Protein AF-A0A6J1ZGZ2-F1 (afdb_monomer)

Solvent-accessible surface area (backbone atoms only — not comparable to full-atom values): 7856 Å² total; per-residue (Å²): 134,84,79,76,78,77,74,63,78,77,43,65,55,79,83,59,75,92,52,89,96,54,46,77,74,54,51,59,59,79,82,48,93,53,80,44,78,46,76,55,80,59,74,70,51,75,75,42,92,58,63,53,58,47,38,34,39,30,19,38,89,86,62,32,33,57,36,41,33,40,32,46,32,70,44,80,47,51,79,75,41,57,94,37,48,45,33,39,35,42,30,22,34,89,87,68,47,70,33,37,41,36,42,38,55,64,51,79,72,67,88,90,74,71,92,71,86,80,64,71,47,77,45,59,55,72,65,133

pLDDT: mean 71.96, std 16.83, range [35.16, 92.62]

Secondary structure (DSSP, 8-state):
----------PBPPPPPPPTTPPTT-GGGGG-S-EEEEEE--HHHHH--S---EEEEEEETTS-EEEEEEEE--THHHHHHGGG--EEEEEE-TT--EEEEEEEPPP---TTS--PPPPEEEEETT--

Sequence (128 aa):
MASRNRQSMIQWMQTPGIIPNCPPGLEYLTQINQLLVCQRFDLLEVLGCFATSKKYEVMNNQGHRIYYAEERSNCFLRYLCGPSRPFTMTIYDNVGRDVITMHRTLRSSCCWRNCYVQKDYMYFEHWP

Foldseek 3Di:
DDPPPPPVVQAADDDDDDDPLDFPLCRVVVVAPDKDKDWDDDPVLVVDLPFDWIKIFIAGPVRHTAKIKTKTFDSVVCVPQPPQGWIWIFIAGPVRDTAKIKTWDGFPPDDDDDDDDTDIDMDGDGND

Radius of gyration: 17.68 Å; Cα contacts (8 Å, |Δi|>4): 207; chains: 1; bounding box: 42×44×50 Å

Nearest PDB structures (foldseek):
  7pxo-assembly2_C  TM=3.996E-01  e=2.924E+00  Micromonospora maris AB-18-032
  8qfu-assembly1_B  TM=4.146E-01  e=3.647E+00  Micromonospora maris AB-18-032

Mean predicted aligned error: 11.44 Å

Structure (mmCIF, N/CA/C/O backbone):
data_AF-A0A6J1ZGZ2-F1
#
_entry.id   AF-A0A6J1ZGZ2-F1
#
loop_
_atom_site.group_PDB
_atom_site.id
_atom_site.type_symbol
_atom_site.label_atom_id
_atom_site.label_alt_id
_atom_site.label_comp_id
_atom_site.label_asym_id
_atom_site.label_entity_id
_atom_site.label_seq_id
_atom_site.pdbx_PDB_ins_code
_atom_site.Cartn_x
_atom_site.Cartn_y
_atom_site.Cartn_z
_atom_site.occupancy
_atom_site.B_iso_or_equiv
_atom_site.auth_seq_id
_atom_site.auth_comp_id
_atom_site.auth_asym_id
_atom_site.auth_atom_id
_atom_site.pdbx_PDB_model_num
ATOM 1 N N . MET A 1 1 ? 16.723 28.841 10.953 1.00 35.16 1 MET A N 1
ATOM 2 C CA . MET A 1 1 ? 15.335 28.420 10.660 1.00 35.16 1 MET A CA 1
ATOM 3 C C . MET A 1 1 ? 15.256 26.913 10.839 1.00 35.16 1 MET A C 1
ATOM 5 O O . MET A 1 1 ? 15.783 26.181 10.014 1.00 35.16 1 MET A O 1
ATOM 9 N N . ALA A 1 2 ? 14.719 26.454 11.971 1.00 37.75 2 ALA A N 1
ATOM 10 C CA . ALA A 1 2 ? 14.617 25.033 12.287 1.00 37.75 2 ALA A CA 1
ATOM 11 C C . ALA A 1 2 ? 13.569 24.3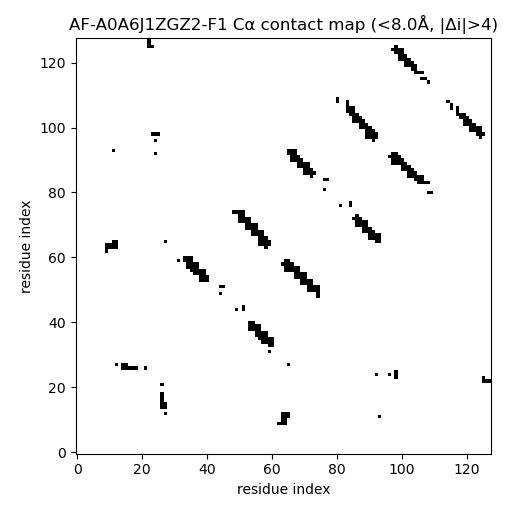83 11.375 1.00 37.75 2 ALA A C 1
ATOM 13 O O . ALA A 1 2 ? 12.376 24.670 11.496 1.00 37.75 2 ALA A O 1
ATOM 14 N N . SER A 1 3 ? 14.007 23.529 10.447 1.00 39.38 3 SER A N 1
ATOM 15 C CA . SER A 1 3 ? 13.089 22.668 9.707 1.00 39.38 3 SER A CA 1
ATOM 16 C C . SER A 1 3 ? 12.483 21.713 10.731 1.00 39.38 3 SER A C 1
ATOM 18 O O . SER A 1 3 ? 13.155 20.820 11.249 1.00 39.38 3 SER A O 1
ATOM 20 N N . ARG A 1 4 ? 11.233 21.980 11.108 1.00 39.34 4 ARG A N 1
ATOM 21 C CA . ARG A 1 4 ? 10.426 21.116 11.962 1.00 39.34 4 ARG A CA 1
ATOM 22 C C . ARG A 1 4 ? 10.371 19.765 11.254 1.00 39.34 4 ARG A C 1
ATOM 24 O O . ARG A 1 4 ? 9.688 19.640 10.240 1.00 39.34 4 ARG A O 1
ATOM 31 N N . ASN A 1 5 ? 11.129 18.794 11.756 1.00 44.53 5 ASN A N 1
ATOM 32 C CA . ASN A 1 5 ? 11.041 17.403 11.349 1.00 44.53 5 ASN A CA 1
ATOM 33 C C . ASN A 1 5 ? 9.619 16.937 11.694 1.00 44.53 5 ASN A C 1
ATOM 35 O O . ASN A 1 5 ? 9.343 16.512 12.812 1.00 44.53 5 ASN A O 1
ATOM 39 N N . ARG A 1 6 ? 8.673 17.127 10.766 1.00 45.28 6 ARG A N 1
ATOM 40 C CA . ARG A 1 6 ? 7.327 16.559 10.848 1.00 45.28 6 ARG A CA 1
ATOM 41 C C . ARG A 1 6 ? 7.424 15.080 10.484 1.00 45.28 6 ARG A C 1
ATOM 43 O O . ARG A 1 6 ? 6.783 14.619 9.549 1.00 45.28 6 ARG A O 1
ATOM 50 N N . GLN A 1 7 ? 8.176 14.315 11.264 1.00 45.47 7 GLN A N 1
ATOM 51 C CA . GLN A 1 7 ? 7.732 12.969 11.585 1.00 45.47 7 GLN A CA 1
ATOM 52 C C . GLN A 1 7 ? 6.568 13.154 12.561 1.00 45.47 7 GLN A C 1
ATOM 54 O O . GLN A 1 7 ? 6.701 12.955 13.764 1.00 45.47 7 GLN A O 1
ATOM 59 N N . SER A 1 8 ? 5.428 13.650 12.064 1.00 51.97 8 SER A N 1
ATOM 60 C CA . SER A 1 8 ? 4.172 13.457 12.779 1.00 51.97 8 SER A CA 1
ATOM 61 C C . SER A 1 8 ? 4.088 11.957 12.990 1.00 51.97 8 SER A C 1
ATOM 63 O O . SER A 1 8 ? 4.086 11.235 11.992 1.00 51.97 8 SER A O 1
ATOM 65 N N . MET A 1 9 ? 4.146 11.500 14.245 1.00 56.97 9 MET A N 1
ATOM 66 C CA . MET A 1 9 ? 3.965 10.091 14.585 1.00 56.97 9 MET A CA 1
ATOM 67 C C . MET A 1 9 ? 2.747 9.617 13.808 1.00 56.97 9 MET A C 1
ATOM 69 O O . MET A 1 9 ? 1.647 10.122 14.027 1.00 56.97 9 MET A O 1
ATOM 73 N N . ILE A 1 10 ? 2.975 8.774 12.802 1.00 69.25 10 ILE A N 1
ATOM 74 C CA . ILE A 1 10 ? 1.905 8.368 11.907 1.00 69.25 10 ILE A CA 1
ATOM 75 C C . ILE A 1 10 ? 1.025 7.455 12.735 1.00 69.25 10 ILE A C 1
ATOM 77 O O . ILE A 1 10 ? 1.380 6.311 13.016 1.00 69.25 10 ILE A O 1
ATOM 81 N N . GLN A 1 11 ? -0.079 8.015 13.205 1.00 84.00 11 GLN A N 1
ATOM 82 C CA . GLN A 1 11 ? -0.994 7.320 14.077 1.00 84.00 11 GLN A CA 1
ATOM 83 C C . GLN A 1 11 ? -1.875 6.425 13.218 1.00 84.00 11 GLN A C 1
ATOM 85 O O . GLN A 1 11 ? -2.540 6.890 12.289 1.00 84.00 11 GLN A O 1
ATOM 90 N N . TRP A 1 12 ? -1.855 5.132 13.525 1.00 87.19 12 TRP A N 1
ATOM 91 C CA . TRP A 1 12 ? -2.770 4.185 12.915 1.00 87.19 12 TRP A CA 1
ATOM 92 C C . TRP A 1 12 ? -4.194 4.453 13.392 1.00 87.19 12 TRP A C 1
ATOM 94 O O . TRP A 1 12 ? -4.432 4.720 14.576 1.00 87.19 12 TRP A O 1
ATOM 104 N N . MET A 1 13 ? -5.141 4.358 12.465 1.00 86.88 13 MET A N 1
ATOM 105 C CA . MET A 1 13 ? -6.552 4.339 12.801 1.00 86.88 13 MET A CA 1
ATOM 106 C C . MET A 1 13 ? -6.829 3.119 13.683 1.00 86.88 13 MET A C 1
ATOM 108 O O . MET A 1 13 ? -6.300 2.028 13.457 1.00 86.88 13 MET A O 1
ATOM 112 N N . GLN A 1 14 ? -7.633 3.318 14.723 1.00 83.50 14 GLN A N 1
ATOM 113 C CA . GLN A 1 14 ? -8.061 2.216 15.575 1.00 83.50 14 GLN A CA 1
ATOM 114 C C . GLN A 1 14 ? -8.939 1.269 14.760 1.00 83.50 14 GLN A C 1
ATOM 116 O O . GLN A 1 14 ? -9.790 1.730 13.997 1.00 83.50 14 GLN A O 1
ATOM 121 N N . THR A 1 15 ? -8.707 -0.036 14.904 1.00 79.31 15 THR A N 1
ATOM 122 C CA . THR A 1 15 ? -9.492 -1.057 14.210 1.00 79.31 15 THR A CA 1
ATOM 123 C C . THR A 1 15 ? -10.960 -0.906 14.605 1.00 79.31 15 THR A C 1
ATOM 125 O O . THR A 1 15 ? -11.267 -0.916 15.802 1.00 79.31 15 THR A O 1
ATOM 128 N N . PRO A 1 16 ? -11.871 -0.726 13.634 1.00 78.12 16 PRO A N 1
ATOM 129 C CA . PRO A 1 16 ? -13.300 -0.787 13.889 1.00 78.12 16 PRO A CA 1
ATOM 130 C C . PRO A 1 16 ? -13.686 -2.065 14.631 1.00 78.12 16 PRO A C 1
ATOM 132 O O . PRO A 1 16 ? -13.043 -3.100 14.472 1.00 78.12 16 PRO A O 1
ATOM 135 N N . GLY A 1 17 ? -14.760 -2.010 15.421 1.00 79.25 17 GLY A N 1
ATOM 136 C CA . GLY A 1 17 ? -15.339 -3.226 15.993 1.00 79.25 17 GLY A CA 1
ATOM 137 C C . GLY A 1 17 ? -15.714 -4.241 14.906 1.00 79.25 17 GLY A C 1
ATOM 138 O O . GLY A 1 17 ? -15.860 -3.881 13.741 1.00 79.25 17 GLY A O 1
ATOM 139 N N . ILE A 1 18 ? -15.885 -5.506 15.294 1.00 77.31 18 ILE A N 1
ATOM 140 C CA . ILE A 1 18 ? -16.229 -6.594 14.369 1.00 77.31 18 ILE A CA 1
ATOM 141 C C . ILE A 1 18 ? -17.538 -6.260 13.644 1.00 77.31 18 ILE A C 1
ATOM 143 O O . ILE A 1 18 ? -18.577 -6.076 14.282 1.00 77.31 18 ILE A O 1
ATOM 147 N N . ILE A 1 19 ? -17.486 -6.211 12.313 1.00 81.25 19 ILE A N 1
ATOM 148 C CA . ILE A 1 19 ? -18.655 -5.980 11.462 1.00 81.25 19 ILE A CA 1
ATOM 149 C C . ILE A 1 19 ? -19.090 -7.329 10.869 1.00 81.25 19 ILE A C 1
ATOM 151 O O . ILE A 1 19 ? -18.281 -7.989 10.213 1.00 81.25 19 ILE A O 1
ATOM 155 N N . PRO A 1 20 ? -20.349 -7.765 11.067 1.00 79.56 20 PRO A N 1
ATOM 156 C CA . PRO A 1 20 ? -20.831 -9.016 10.490 1.00 79.56 20 PRO A CA 1
ATOM 157 C C . PRO A 1 20 ? -20.757 -8.968 8.957 1.00 79.56 20 PRO A C 1
ATOM 159 O O . PRO A 1 20 ? -21.162 -7.981 8.345 1.00 79.56 20 PRO A O 1
ATOM 162 N N . ASN A 1 21 ? -20.258 -10.045 8.342 1.00 82.00 21 ASN A N 1
ATOM 163 C CA . ASN A 1 21 ? -20.019 -10.182 6.895 1.00 82.00 21 ASN A CA 1
ATOM 164 C C . ASN A 1 21 ? -18.949 -9.245 6.297 1.00 82.00 21 ASN A C 1
ATOM 166 O O . ASN A 1 21 ? -18.857 -9.140 5.076 1.00 82.00 21 ASN A O 1
ATOM 170 N N . CYS A 1 22 ? -18.139 -8.570 7.118 1.00 82.25 22 CYS A N 1
ATOM 171 C CA . CYS A 1 22 ? -16.969 -7.836 6.641 1.00 82.25 22 CYS A CA 1
ATOM 172 C C . CYS A 1 22 ? -15.718 -8.701 6.849 1.00 82.25 22 CYS A C 1
ATOM 174 O O . CYS A 1 22 ? -15.528 -9.214 7.955 1.00 82.25 22 CYS A O 1
ATOM 176 N N . PRO A 1 23 ? -14.876 -8.908 5.823 1.00 84.06 23 PRO A N 1
ATOM 177 C CA . PRO A 1 23 ? -13.639 -9.645 6.007 1.00 84.06 23 PRO A CA 1
ATOM 178 C C . PRO A 1 23 ? -12.663 -8.841 6.879 1.00 84.06 23 PRO A C 1
ATOM 180 O O . PRO A 1 23 ? -12.682 -7.603 6.874 1.00 84.06 23 PRO A O 1
ATOM 183 N N . PRO A 1 24 ? -11.773 -9.545 7.587 1.00 83.38 24 PRO A N 1
ATOM 184 C CA . PRO A 1 24 ? -10.819 -8.919 8.477 1.00 83.38 24 PRO A CA 1
ATOM 185 C C . PRO A 1 24 ? -9.872 -7.981 7.727 1.00 83.38 24 PRO A C 1
ATOM 187 O O . PRO A 1 24 ? -9.275 -8.350 6.719 1.00 83.38 24 PRO A O 1
ATOM 190 N N . GLY A 1 25 ? -9.683 -6.782 8.261 1.00 85.06 25 GLY A N 1
ATOM 191 C CA . GLY A 1 25 ? -8.827 -5.748 7.698 1.00 85.06 25 GLY A CA 1
ATOM 192 C C . GLY A 1 25 ? -9.532 -4.803 6.725 1.00 85.06 25 GLY A C 1
ATOM 193 O O . GLY A 1 25 ? -8.963 -3.761 6.450 1.00 85.06 25 GLY A O 1
ATOM 194 N N . LEU A 1 26 ? -10.743 -5.084 6.218 1.00 87.56 26 LEU A N 1
ATOM 195 C CA . LEU A 1 26 ? -11.489 -4.127 5.373 1.00 87.56 26 LEU A CA 1
ATOM 196 C C . LEU A 1 26 ? -12.446 -3.232 6.165 1.00 87.56 26 LEU A C 1
ATOM 198 O O . LEU A 1 26 ? -13.019 -2.295 5.600 1.00 87.56 26 LEU A O 1
ATOM 202 N N . GLU A 1 27 ? -12.610 -3.469 7.465 1.00 87.81 27 GLU A N 1
ATOM 203 C CA . GLU A 1 27 ? -13.600 -2.790 8.297 1.00 87.81 27 GLU A CA 1
ATOM 204 C C . GLU A 1 27 ? -13.374 -1.277 8.317 1.00 87.81 27 GLU A C 1
ATOM 206 O O . GLU A 1 27 ? -14.337 -0.511 8.386 1.00 87.81 27 GLU A O 1
ATOM 211 N N . TYR A 1 28 ? -12.124 -0.820 8.191 1.00 87.44 28 TYR A N 1
ATOM 212 C CA . TYR A 1 28 ? -11.788 0.604 8.127 1.00 87.44 28 TYR A CA 1
ATOM 213 C C . TYR A 1 28 ? -12.531 1.328 7.006 1.00 87.44 28 TYR A C 1
ATOM 215 O O . TYR A 1 28 ? -12.980 2.456 7.192 1.00 87.44 28 TYR A O 1
ATOM 223 N N . LEU A 1 29 ? -12.711 0.674 5.855 1.00 87.62 29 LEU A N 1
ATOM 224 C CA . LEU A 1 29 ? -13.360 1.279 4.693 1.00 87.62 29 LEU A CA 1
ATOM 225 C C . LEU A 1 29 ? -14.847 1.563 4.930 1.00 87.62 29 LEU A C 1
ATOM 227 O O . LEU A 1 29 ? -15.410 2.413 4.253 1.00 87.62 29 LEU A O 1
ATOM 231 N N . THR A 1 30 ? -15.482 0.912 5.909 1.00 85.81 30 THR A N 1
ATOM 232 C CA . THR A 1 30 ? -16.905 1.139 6.218 1.00 85.81 30 THR A CA 1
ATOM 233 C C . THR A 1 30 ? -17.174 2.510 6.839 1.00 85.81 30 THR A C 1
ATOM 235 O O . THR A 1 30 ? -18.269 3.048 6.696 1.00 85.81 30 THR A O 1
ATOM 238 N N . GLN A 1 31 ? -16.176 3.096 7.508 1.00 83.62 31 GLN A N 1
ATOM 239 C CA . GLN A 1 31 ? -16.290 4.385 8.199 1.00 83.62 31 GLN A CA 1
ATOM 240 C C . GLN A 1 31 ? -15.650 5.536 7.417 1.00 83.62 31 GLN A C 1
ATOM 242 O O . GLN A 1 31 ? -15.664 6.682 7.868 1.00 83.62 31 GLN A O 1
ATOM 247 N N . ILE A 1 32 ? -15.050 5.241 6.263 1.00 86.69 32 ILE A N 1
ATOM 248 C CA . ILE A 1 32 ? -14.190 6.170 5.539 1.00 86.69 32 ILE A CA 1
ATOM 249 C C . ILE A 1 32 ? -14.754 6.381 4.143 1.00 86.69 32 ILE A C 1
ATOM 251 O O . ILE A 1 32 ? -14.946 5.446 3.377 1.00 86.69 32 ILE A O 1
ATOM 255 N N . ASN A 1 33 ? -14.987 7.643 3.799 1.00 86.19 33 ASN A N 1
ATOM 256 C CA . ASN A 1 33 ? -15.493 8.048 2.488 1.00 86.19 33 ASN A CA 1
ATOM 257 C C . ASN A 1 33 ? -14.387 8.531 1.536 1.00 86.19 33 ASN A C 1
ATOM 259 O O . ASN A 1 33 ? -14.622 8.667 0.337 1.00 86.19 33 ASN A O 1
ATOM 263 N N . GLN A 1 34 ? -13.190 8.806 2.059 1.00 88.69 34 GLN A N 1
ATOM 264 C CA . GLN A 1 34 ? -12.077 9.363 1.307 1.00 88.69 34 GLN A CA 1
ATOM 265 C C . GLN A 1 34 ? -10.750 8.788 1.796 1.00 88.69 34 GLN A C 1
ATOM 267 O O . GLN A 1 34 ? -10.437 8.829 2.987 1.00 88.69 34 GLN A O 1
ATOM 272 N N . LEU A 1 35 ? -9.948 8.317 0.842 1.00 90.44 35 LEU A N 1
ATOM 273 C CA . LEU A 1 35 ? -8.599 7.818 1.074 1.00 90.44 35 LEU A CA 1
ATOM 274 C C . LEU A 1 35 ? -7.580 8.776 0.459 1.00 90.44 35 LEU A C 1
ATOM 276 O O . LEU A 1 35 ? -7.718 9.204 -0.687 1.00 90.44 35 LEU A O 1
ATOM 280 N N . LEU A 1 36 ? -6.539 9.088 1.222 1.00 91.12 36 LEU A N 1
ATOM 281 C CA . LEU A 1 36 ? -5.365 9.810 0.761 1.00 91.12 36 LEU A CA 1
ATOM 282 C C . LEU A 1 36 ? -4.227 8.813 0.600 1.00 91.12 36 LEU A C 1
ATOM 284 O O . LEU A 1 36 ? -3.848 8.143 1.555 1.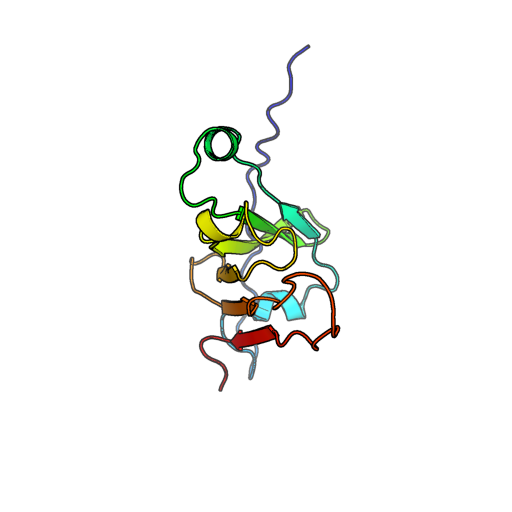00 91.12 36 LEU A O 1
ATOM 288 N N . VAL A 1 37 ? -3.675 8.726 -0.607 1.00 90.69 37 VAL A N 1
ATOM 289 C CA . VAL A 1 37 ? -2.542 7.847 -0.903 1.00 90.69 37 VAL A CA 1
ATOM 290 C C . VAL A 1 37 ? -1.291 8.701 -1.045 1.00 90.69 37 VAL A C 1
ATOM 292 O O . VAL A 1 37 ? -1.172 9.501 -1.972 1.00 90.69 37 VAL A O 1
ATOM 295 N N . CYS A 1 38 ? -0.346 8.533 -0.126 1.00 88.25 38 CYS A N 1
ATOM 296 C CA . CYS A 1 38 ? 0.930 9.234 -0.139 1.00 88.25 38 CYS A CA 1
ATOM 297 C C . CYS A 1 38 ? 2.059 8.265 -0.472 1.00 88.25 38 CYS A C 1
ATOM 299 O O . CYS A 1 38 ? 2.323 7.318 0.265 1.00 88.25 38 CYS A O 1
ATOM 301 N N . GLN A 1 39 ? 2.758 8.520 -1.575 1.00 86.19 39 GLN A N 1
ATOM 302 C CA . GLN A 1 39 ? 3.952 7.762 -1.916 1.00 86.19 39 GLN A CA 1
ATOM 303 C C . GLN A 1 39 ? 5.118 8.191 -1.017 1.00 86.19 39 GLN A C 1
ATOM 305 O O . GLN A 1 39 ? 5.440 9.378 -0.920 1.00 86.19 39 GLN A O 1
ATOM 310 N N . ARG A 1 40 ? 5.776 7.218 -0.387 1.00 80.88 40 ARG A N 1
ATOM 311 C CA . ARG A 1 40 ? 7.041 7.416 0.318 1.00 80.88 40 ARG A CA 1
ATOM 312 C C . ARG A 1 40 ? 8.182 7.187 -0.666 1.00 80.88 40 ARG A C 1
ATOM 314 O O . ARG A 1 40 ? 8.268 6.145 -1.312 1.00 80.88 40 ARG A O 1
ATOM 321 N N . PHE A 1 41 ? 9.026 8.200 -0.807 1.00 70.69 41 PHE A N 1
ATOM 322 C CA . PHE A 1 41 ? 10.226 8.137 -1.628 1.00 70.69 41 PHE A CA 1
ATOM 323 C C . PHE A 1 41 ? 11.426 7.958 -0.707 1.00 70.69 41 PHE A C 1
ATOM 325 O O . PHE A 1 41 ? 11.779 8.878 0.030 1.00 70.69 41 PHE A O 1
ATOM 332 N N . ASP A 1 42 ? 12.052 6.790 -0.764 1.00 66.31 42 ASP A N 1
ATOM 333 C CA . ASP A 1 42 ? 13.334 6.561 -0.112 1.00 66.31 42 ASP A CA 1
ATOM 334 C C . ASP A 1 42 ? 14.450 7.004 -1.068 1.00 66.31 42 ASP A C 1
ATOM 336 O O . ASP A 1 42 ? 14.684 6.397 -2.112 1.00 66.31 42 ASP A O 1
ATOM 340 N N . LEU A 1 43 ? 15.143 8.098 -0.730 1.00 61.97 43 LEU A N 1
ATOM 341 C CA . LEU A 1 43 ? 16.211 8.678 -1.563 1.00 61.97 43 LEU A CA 1
ATOM 342 C C . LEU A 1 43 ? 17.370 7.694 -1.812 1.00 61.97 43 LEU A C 1
ATOM 344 O O . LEU A 1 43 ? 18.031 7.769 -2.845 1.00 61.97 43 LEU A O 1
ATOM 348 N N . LEU A 1 44 ? 17.587 6.746 -0.895 1.00 59.28 44 LEU A N 1
ATOM 349 C CA . LEU A 1 44 ? 18.588 5.685 -1.037 1.00 59.28 44 LEU A CA 1
ATOM 350 C C . LEU A 1 44 ? 18.201 4.651 -2.107 1.00 59.28 44 LEU A C 1
ATOM 352 O O . LEU A 1 44 ? 19.075 4.130 -2.795 1.00 59.28 44 LEU A O 1
ATOM 356 N N . GLU A 1 45 ? 16.904 4.401 -2.308 1.00 56.19 45 GLU A N 1
ATOM 357 C CA . GLU A 1 45 ? 16.415 3.485 -3.347 1.00 56.19 45 GLU A CA 1
ATOM 358 C C . GLU A 1 45 ? 16.537 4.087 -4.761 1.00 56.19 45 GLU A C 1
ATOM 360 O O . GLU A 1 45 ? 16.560 3.355 -5.746 1.00 56.19 45 GLU A O 1
ATOM 365 N N . VAL A 1 46 ? 16.657 5.414 -4.890 1.00 53.81 46 VAL A N 1
ATOM 366 C CA . VAL A 1 46 ? 16.843 6.099 -6.187 1.00 53.81 46 VAL A CA 1
ATOM 367 C C . VAL A 1 46 ? 18.272 5.936 -6.724 1.00 53.81 46 VAL A C 1
ATOM 369 O O . VAL A 1 46 ? 18.480 5.978 -7.936 1.00 53.81 46 VAL A O 1
ATOM 372 N N . LEU A 1 47 ? 19.252 5.721 -5.842 1.00 53.75 47 LEU A N 1
ATOM 373 C CA . LEU A 1 47 ? 20.668 5.585 -6.203 1.00 53.75 47 LEU A CA 1
ATOM 374 C C . LEU A 1 47 ? 21.074 4.133 -6.510 1.00 53.75 47 LEU A C 1
ATOM 376 O O . LEU A 1 47 ? 22.063 3.905 -7.204 1.00 53.75 47 LEU A O 1
ATOM 380 N N . GLY A 1 48 ? 20.312 3.148 -6.023 1.00 51.59 48 GLY A N 1
ATOM 381 C CA . GLY A 1 48 ? 20.565 1.726 -6.247 1.00 51.59 48 GLY A CA 1
ATOM 382 C C . GLY A 1 48 ? 19.678 1.150 -7.349 1.00 51.59 48 GLY A C 1
ATOM 383 O O . GLY A 1 48 ? 18.461 1.112 -7.225 1.00 51.59 48 GLY A O 1
ATOM 384 N N . CYS A 1 49 ? 20.270 0.598 -8.409 1.00 51.12 49 CYS A N 1
ATOM 385 C CA . CYS A 1 49 ? 19.557 -0.103 -9.492 1.00 51.12 49 CYS A CA 1
ATOM 386 C C . CYS A 1 49 ? 18.920 -1.455 -9.054 1.00 51.12 49 CYS A C 1
ATOM 388 O O . CYS A 1 49 ? 18.586 -2.305 -9.881 1.00 51.12 49 CYS A O 1
ATOM 390 N N . PHE A 1 50 ? 18.758 -1.678 -7.748 1.00 49.88 50 PHE A N 1
ATOM 391 C CA . PHE A 1 50 ? 18.283 -2.915 -7.139 1.00 49.88 50 PHE A CA 1
ATOM 392 C C . PHE A 1 50 ? 16.830 -2.745 -6.682 1.00 49.88 50 PHE A C 1
ATOM 394 O O . PHE A 1 50 ? 16.525 -1.838 -5.920 1.00 49.88 50 PHE A O 1
ATOM 401 N N . ALA A 1 51 ? 15.947 -3.596 -7.214 1.00 54.94 51 ALA A N 1
ATOM 402 C CA . ALA A 1 51 ? 14.569 -3.863 -6.784 1.00 54.94 51 ALA A CA 1
ATOM 403 C C . ALA A 1 51 ? 13.887 -2.728 -5.994 1.00 54.94 51 ALA A C 1
ATOM 405 O O . ALA A 1 51 ? 13.758 -2.776 -4.777 1.00 54.94 51 ALA A O 1
ATOM 406 N N . THR A 1 52 ? 13.431 -1.700 -6.703 1.00 59.44 52 THR A N 1
ATOM 407 C CA . THR A 1 52 ? 12.770 -0.536 -6.104 1.00 59.44 52 THR A CA 1
ATOM 408 C C . THR A 1 52 ? 11.325 -0.890 -5.755 1.00 59.44 52 THR A C 1
ATOM 410 O O . THR A 1 52 ? 10.424 -0.749 -6.592 1.00 59.44 52 THR A O 1
ATOM 413 N N . SER A 1 53 ? 11.117 -1.381 -4.536 1.00 69.75 53 SER A N 1
ATOM 414 C CA . SER A 1 53 ? 9.800 -1.525 -3.922 1.00 69.75 53 SER A CA 1
ATOM 415 C C . SER A 1 53 ? 9.237 -0.139 -3.612 1.00 69.75 53 SER A C 1
ATOM 417 O O . SER A 1 53 ? 9.730 0.531 -2.710 1.00 69.75 53 SER A O 1
ATOM 419 N N . LYS A 1 54 ? 8.223 0.335 -4.345 1.00 78.38 54 LYS A N 1
ATOM 420 C CA . LYS A 1 54 ? 7.622 1.633 -4.004 1.00 78.38 54 LYS A CA 1
ATOM 421 C C . LYS A 1 54 ? 6.696 1.462 -2.811 1.00 78.38 54 LYS A C 1
ATOM 423 O O . LYS A 1 54 ? 5.840 0.585 -2.816 1.00 78.38 54 LYS A O 1
ATOM 428 N N . LYS A 1 55 ? 6.842 2.325 -1.813 1.00 87.31 55 LYS A N 1
ATOM 429 C CA . LYS A 1 55 ? 6.053 2.277 -0.582 1.00 87.31 55 LYS A CA 1
ATOM 430 C C . LYS A 1 55 ? 5.000 3.373 -0.604 1.00 87.31 55 LYS A C 1
ATOM 432 O O . LYS A 1 55 ? 5.263 4.501 -1.027 1.00 87.31 55 LYS A O 1
ATOM 437 N N . TYR A 1 56 ? 3.811 3.044 -0.135 1.00 89.62 56 TYR A N 1
ATOM 438 C CA . TYR A 1 56 ? 2.654 3.919 -0.120 1.00 89.62 56 TYR A CA 1
ATOM 439 C C . TYR A 1 56 ? 1.992 3.856 1.247 1.00 89.62 56 TYR A C 1
ATOM 441 O O . TYR A 1 56 ? 1.883 2.806 1.873 1.00 89.62 56 TYR A O 1
ATOM 449 N N . GLU A 1 57 ? 1.526 5.002 1.705 1.00 91.31 57 GLU A N 1
ATOM 450 C CA . GLU A 1 57 ? 0.707 5.109 2.898 1.00 91.31 57 GLU A CA 1
ATOM 451 C C . GLU A 1 57 ? -0.694 5.510 2.494 1.00 91.31 57 GLU A C 1
ATOM 453 O O . GLU A 1 57 ? -0.880 6.482 1.760 1.00 91.31 57 GLU A O 1
ATOM 458 N N . VAL A 1 58 ? -1.672 4.764 2.989 1.00 92.06 58 VAL A N 1
ATOM 459 C CA . VAL A 1 58 ? -3.083 5.053 2.782 1.00 92.06 58 VAL A CA 1
ATOM 460 C C . VAL A 1 58 ? -3.624 5.625 4.080 1.00 92.06 58 VAL A C 1
ATOM 462 O O . VAL A 1 58 ? -3.566 4.981 5.127 1.00 92.06 58 VAL A O 1
ATOM 465 N N . MET A 1 59 ? -4.124 6.850 4.018 1.00 92.38 59 MET A N 1
ATOM 466 C CA . MET A 1 59 ? -4.610 7.610 5.161 1.00 92.38 59 MET A CA 1
ATOM 467 C C . MET A 1 59 ? -6.065 8.024 4.968 1.00 92.38 59 MET A C 1
ATOM 469 O O . MET A 1 59 ? -6.554 8.107 3.842 1.00 92.38 59 MET A O 1
ATOM 473 N N . ASN A 1 60 ? -6.752 8.316 6.067 1.00 90.56 60 ASN A N 1
ATOM 474 C CA . ASN A 1 60 ? -8.050 8.981 6.023 1.00 90.56 60 ASN A CA 1
ATOM 475 C C . ASN A 1 60 ? -7.875 10.507 5.871 1.00 90.56 60 ASN A C 1
ATOM 477 O O . ASN A 1 60 ? -6.767 11.039 5.972 1.00 90.56 60 ASN A O 1
ATOM 481 N N . ASN A 1 61 ? -8.981 11.230 5.687 1.00 88.25 61 ASN A N 1
ATOM 482 C CA . ASN A 1 61 ? -9.008 12.700 5.620 1.00 88.25 61 ASN A CA 1
ATOM 483 C C . ASN A 1 61 ? -8.509 13.423 6.889 1.00 88.25 61 ASN A C 1
ATOM 485 O O . ASN A 1 61 ? -8.221 14.616 6.832 1.00 88.25 61 ASN A O 1
ATOM 489 N N . GLN A 1 62 ? -8.377 12.720 8.014 1.00 87.00 62 GLN A N 1
ATOM 490 C CA . GLN A 1 62 ? -7.818 13.237 9.267 1.00 87.00 62 GLN A CA 1
ATOM 491 C C . GLN A 1 62 ? -6.297 13.024 9.368 1.00 87.00 62 GLN A C 1
ATOM 493 O O . GLN A 1 62 ? -5.679 13.492 10.320 1.00 87.00 62 GLN A O 1
ATOM 498 N N . GLY A 1 63 ? -5.683 12.331 8.403 1.00 85.62 63 GLY A N 1
ATOM 499 C CA . GLY A 1 63 ? -4.257 12.003 8.410 1.00 85.62 63 GLY A CA 1
ATOM 500 C C . GLY A 1 63 ? -3.888 10.775 9.251 1.00 85.62 63 GLY A C 1
ATOM 501 O O . GLY A 1 63 ? -2.702 10.527 9.460 1.00 85.62 63 GLY A O 1
ATOM 502 N N . HIS A 1 64 ? -4.864 9.992 9.721 1.00 89.31 64 HIS A N 1
ATOM 503 C CA . HIS A 1 64 ? -4.604 8.694 10.344 1.00 89.31 64 HIS A CA 1
ATOM 504 C C . HIS A 1 64 ? -4.285 7.657 9.270 1.00 89.31 64 HIS A C 1
ATOM 506 O O . HIS A 1 64 ? -4.999 7.560 8.270 1.00 89.31 64 HIS A O 1
ATOM 512 N N . ARG A 1 65 ? -3.237 6.855 9.479 1.00 90.88 65 ARG A N 1
ATOM 513 C CA 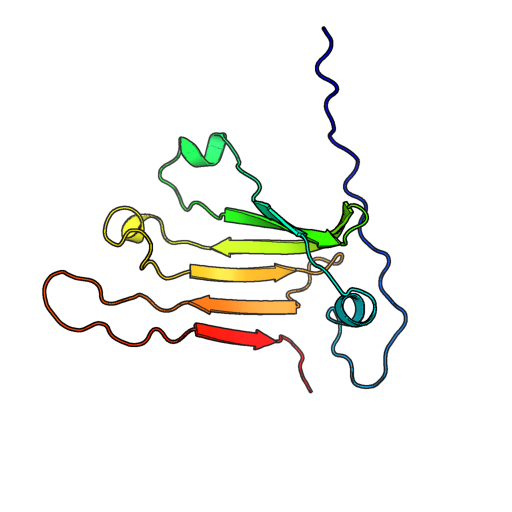. ARG A 1 65 ? -2.895 5.757 8.569 1.00 90.88 65 ARG A CA 1
ATOM 514 C C . ARG A 1 65 ? -3.866 4.604 8.764 1.00 90.88 65 ARG A C 1
ATOM 516 O O . ARG A 1 65 ? -4.080 4.145 9.879 1.00 90.88 65 ARG A O 1
ATOM 523 N N . ILE A 1 66 ? -4.425 4.143 7.660 1.00 91.94 66 ILE A N 1
ATOM 524 C CA . ILE A 1 66 ? -5.355 3.022 7.610 1.00 91.94 66 ILE A CA 1
ATOM 525 C C . ILE A 1 66 ? -4.621 1.789 7.102 1.00 91.94 66 ILE A C 1
ATOM 527 O O . ILE A 1 66 ? -4.636 0.756 7.754 1.00 91.94 66 ILE A O 1
ATOM 531 N N . TYR A 1 67 ? -3.920 1.937 5.974 1.00 92.62 67 TYR A N 1
ATOM 532 C CA . TYR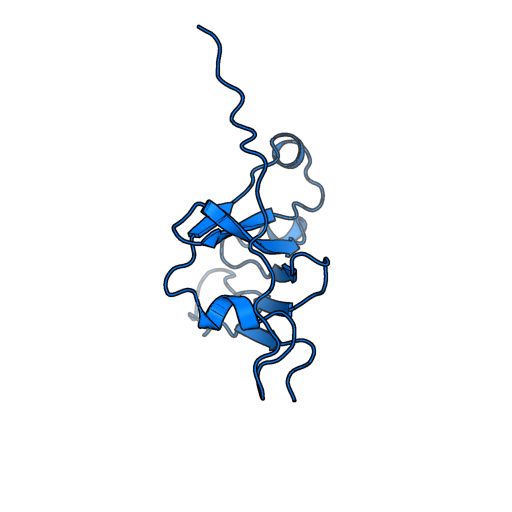 A 1 67 ? -3.156 0.861 5.360 1.00 92.62 67 TYR A CA 1
ATOM 533 C C . TYR A 1 67 ? -1.752 1.310 4.999 1.00 92.62 67 TYR A C 1
ATOM 535 O O . TYR A 1 67 ? -1.464 2.493 4.777 1.00 92.62 67 TYR A O 1
ATOM 543 N N . TYR A 1 68 ? -0.882 0.324 4.889 1.00 92.12 68 TYR A N 1
ATOM 544 C CA . TYR A 1 68 ? 0.416 0.456 4.260 1.00 92.12 68 TYR A CA 1
ATOM 545 C C . TYR A 1 68 ? 0.409 -0.354 2.968 1.00 92.12 68 TYR A C 1
ATOM 547 O O . TYR A 1 68 ? -0.189 -1.416 2.928 1.00 92.12 68 TYR A O 1
ATOM 555 N N . ALA A 1 69 ? 1.026 0.128 1.900 1.00 91.25 69 ALA A N 1
ATOM 556 C CA . ALA A 1 69 ? 1.034 -0.567 0.621 1.00 91.25 69 ALA A CA 1
ATOM 557 C C . ALA A 1 69 ? 2.447 -0.616 0.040 1.00 91.25 69 ALA A C 1
ATOM 559 O O . ALA A 1 69 ? 3.190 0.363 0.084 1.00 91.25 69 ALA A O 1
ATOM 560 N N . GLU A 1 70 ? 2.823 -1.768 -0.502 1.00 88.81 70 GLU A N 1
ATOM 561 C CA . GLU A 1 70 ? 4.124 -2.000 -1.119 1.00 88.81 70 GLU A CA 1
ATOM 562 C C . GLU A 1 70 ? 3.934 -2.483 -2.556 1.00 88.81 70 GLU A C 1
ATOM 564 O O . GLU A 1 70 ? 3.338 -3.528 -2.811 1.00 88.81 70 GLU A O 1
ATOM 569 N N . GLU A 1 71 ? 4.479 -1.731 -3.504 1.00 85.56 71 GLU A N 1
ATOM 570 C CA . GLU A 1 71 ? 4.559 -2.110 -4.905 1.00 85.56 71 GLU A CA 1
ATOM 571 C C . GLU A 1 71 ? 5.893 -2.805 -5.162 1.00 85.56 71 GLU A C 1
ATOM 573 O O . GLU A 1 71 ? 6.946 -2.165 -5.235 1.00 85.56 71 GLU A O 1
ATOM 578 N N . ARG A 1 72 ? 5.850 -4.118 -5.365 1.00 77.06 72 ARG A N 1
ATOM 579 C CA . ARG A 1 72 ? 7.010 -4.912 -5.752 1.00 77.06 72 ARG A CA 1
ATOM 580 C C . ARG A 1 72 ? 7.177 -4.939 -7.252 1.00 77.06 72 ARG A C 1
ATOM 582 O O . ARG A 1 72 ? 6.273 -5.274 -8.027 1.00 77.06 72 ARG A O 1
ATOM 589 N N . SER A 1 73 ? 8.401 -4.601 -7.638 1.00 68.38 73 SER A N 1
ATOM 590 C CA . SER A 1 73 ? 8.693 -4.196 -8.988 1.00 68.38 73 SER A CA 1
ATOM 591 C C . SER A 1 73 ? 10.085 -4.665 -9.438 1.00 68.38 73 SER A C 1
ATOM 593 O O . SER A 1 73 ? 11.089 -4.070 -9.071 1.00 68.38 73 SER A O 1
ATOM 595 N N . ASN A 1 74 ? 10.160 -5.703 -10.286 1.00 61.41 74 ASN A N 1
ATOM 596 C CA . ASN A 1 74 ? 11.386 -6.097 -10.988 1.00 61.41 74 ASN A CA 1
ATOM 597 C C . ASN A 1 74 ? 11.981 -4.920 -11.803 1.00 61.41 74 ASN A C 1
ATOM 599 O O . ASN A 1 74 ? 11.326 -4.374 -12.703 1.00 61.41 74 ASN A O 1
ATOM 603 N N . CYS A 1 75 ? 13.210 -4.535 -11.452 1.00 55.84 75 CYS A N 1
ATOM 604 C CA . CYS A 1 75 ? 13.963 -3.393 -11.969 1.00 55.84 75 CYS A CA 1
ATOM 605 C C . CYS A 1 75 ? 14.395 -3.545 -13.438 1.00 55.84 75 CYS A C 1
ATOM 607 O O . CYS A 1 75 ? 14.409 -2.543 -14.153 1.00 55.84 75 CYS A O 1
ATOM 609 N N . PHE A 1 76 ? 14.631 -4.766 -13.936 1.00 51.50 76 PHE A N 1
ATOM 610 C CA . PHE A 1 76 ? 15.026 -4.999 -15.336 1.00 51.50 76 PHE A CA 1
ATOM 611 C C . PHE A 1 76 ? 13.953 -4.544 -16.341 1.00 51.50 76 PHE A C 1
ATOM 613 O O . PHE A 1 76 ? 14.260 -4.013 -17.405 1.00 51.50 76 PHE A O 1
ATOM 620 N N . LEU A 1 77 ? 12.674 -4.655 -15.971 1.00 51.16 77 LEU A N 1
ATOM 621 C CA . LEU A 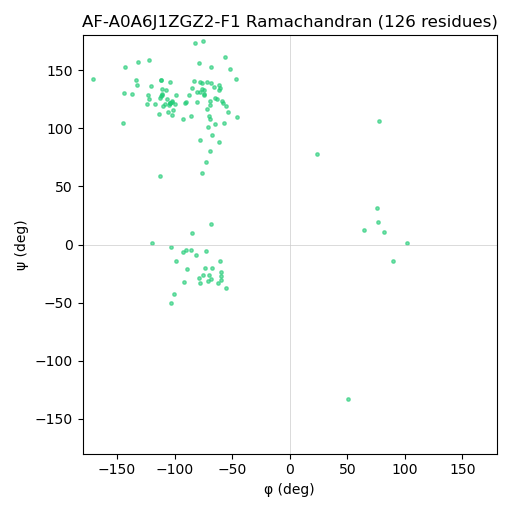1 77 ? 11.542 -4.225 -16.802 1.00 51.16 77 LEU A CA 1
ATOM 622 C C . LEU A 1 77 ? 11.257 -2.713 -16.717 1.00 51.16 77 LEU A C 1
ATOM 624 O O . LEU A 1 77 ? 10.437 -2.202 -17.478 1.00 51.16 77 LEU A O 1
ATOM 628 N N . ARG A 1 78 ? 11.902 -1.980 -15.794 1.00 52.22 78 ARG A N 1
ATOM 629 C CA . ARG A 1 78 ? 1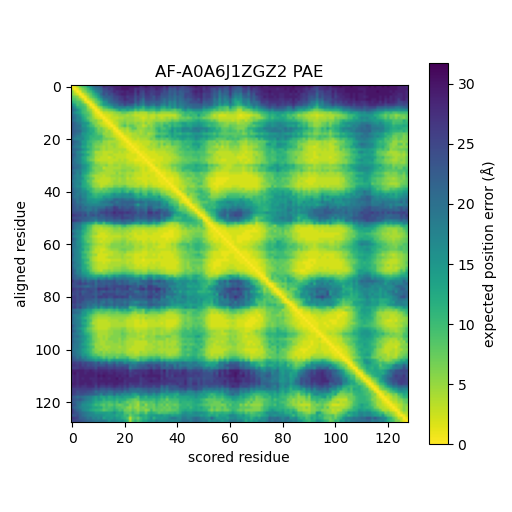1.676 -0.535 -15.589 1.00 52.22 78 ARG A CA 1
ATOM 630 C C . ARG A 1 78 ? 12.375 0.322 -16.642 1.00 52.22 78 ARG A C 1
ATOM 632 O O . ARG A 1 78 ? 11.810 1.330 -17.049 1.00 52.22 78 ARG A O 1
ATOM 639 N N . TYR A 1 79 ? 13.537 -0.113 -17.124 1.00 51.12 79 TYR A N 1
ATOM 640 C CA . TYR A 1 79 ? 14.252 0.557 -18.214 1.00 51.12 79 TYR A CA 1
ATOM 641 C C . TYR A 1 79 ? 13.679 0.236 -19.603 1.00 51.12 79 TYR A C 1
ATOM 643 O O . TYR A 1 79 ? 13.752 1.075 -20.493 1.00 51.12 79 TYR A O 1
ATOM 651 N N . LEU A 1 80 ? 13.078 -0.945 -19.788 1.00 50.41 80 LEU A N 1
ATOM 652 C CA . LEU A 1 80 ? 12.597 -1.411 -21.096 1.00 50.41 80 LEU A CA 1
ATOM 653 C C . LEU A 1 80 ? 11.129 -1.056 -21.398 1.00 50.41 80 LEU A C 1
ATOM 655 O O . LEU A 1 80 ? 10.794 -0.848 -22.559 1.00 50.41 80 LEU A O 1
ATOM 659 N N . CYS A 1 81 ? 10.244 -0.984 -20.391 1.00 50.47 81 CYS A N 1
ATOM 660 C CA . CYS A 1 81 ? 8.789 -0.905 -20.621 1.00 50.47 81 CYS A CA 1
ATOM 661 C C . CYS A 1 81 ? 8.089 0.350 -20.064 1.00 50.47 81 CYS A C 1
ATOM 663 O O . CYS A 1 81 ? 6.870 0.467 -20.193 1.00 50.47 81 CYS A O 1
ATOM 665 N N . GLY A 1 82 ? 8.803 1.298 -19.446 1.00 58.94 82 GLY A N 1
ATOM 666 C CA . GLY A 1 82 ? 8.205 2.546 -18.946 1.00 58.94 82 GLY A CA 1
ATOM 667 C C . GLY A 1 82 ? 6.945 2.325 -18.068 1.00 58.94 82 GLY A C 1
ATOM 668 O O . GLY A 1 82 ? 6.967 1.466 -17.184 1.00 58.94 82 GLY A O 1
ATOM 669 N N . PRO A 1 83 ? 5.830 3.058 -18.278 1.00 56.06 83 PRO A N 1
ATOM 670 C CA . PRO A 1 83 ? 4.603 2.949 -17.469 1.00 56.06 83 PRO A CA 1
ATOM 671 C C . PRO A 1 83 ? 3.786 1.661 -17.709 1.00 56.06 83 PRO A C 1
ATOM 673 O O . PRO A 1 83 ? 2.803 1.420 -17.011 1.00 56.06 83 PRO A O 1
ATOM 676 N N . SER A 1 84 ? 4.177 0.829 -18.680 1.00 57.22 84 SER A N 1
ATOM 677 C CA . SER A 1 84 ? 3.526 -0.442 -19.051 1.00 57.22 84 SER A CA 1
ATOM 678 C C . SER A 1 84 ? 3.987 -1.644 -18.211 1.00 57.22 84 SER A C 1
ATOM 680 O O . SER A 1 84 ? 3.710 -2.800 -18.538 1.00 57.22 84 SER A O 1
ATOM 682 N N . ARG A 1 85 ? 4.739 -1.385 -17.144 1.00 68.06 85 ARG A N 1
ATOM 683 C CA . ARG A 1 85 ? 5.453 -2.392 -16.366 1.00 68.06 85 ARG A CA 1
ATOM 684 C C . ARG A 1 85 ? 4.513 -3.188 -15.433 1.00 68.06 85 ARG A C 1
ATOM 686 O O . ARG A 1 85 ? 3.670 -2.577 -14.776 1.00 68.06 85 ARG A O 1
ATOM 693 N N . PRO A 1 86 ? 4.690 -4.518 -15.304 1.00 70.88 86 PRO A N 1
ATOM 694 C CA . PRO A 1 86 ? 3.946 -5.323 -14.347 1.00 70.88 86 PRO A CA 1
ATOM 695 C C . PRO A 1 86 ? 4.420 -5.027 -12.932 1.00 70.88 86 PRO A C 1
ATOM 697 O O . PRO A 1 86 ? 5.624 -4.917 -12.670 1.00 70.88 86 PRO A O 1
ATOM 700 N N . PHE A 1 87 ? 3.482 -4.950 -12.006 1.00 78.19 87 PHE A N 1
ATOM 701 C CA . PHE A 1 87 ? 3.786 -4.816 -10.594 1.00 78.19 87 PHE A CA 1
ATOM 702 C C . PHE A 1 87 ? 2.795 -5.613 -9.764 1.00 78.19 87 PHE A C 1
ATOM 704 O O . PHE A 1 87 ? 1.654 -5.837 -10.170 1.00 78.19 87 PHE A O 1
ATOM 711 N N . THR A 1 88 ? 3.257 -6.034 -8.595 1.00 83.81 88 THR A N 1
ATOM 712 C CA . THR A 1 88 ? 2.399 -6.591 -7.552 1.00 83.81 88 THR A CA 1
ATOM 713 C C . THR A 1 88 ? 2.325 -5.564 -6.440 1.00 83.81 88 THR A C 1
ATOM 715 O O . THR A 1 88 ? 3.361 -5.157 -5.925 1.00 83.81 88 THR A O 1
ATOM 718 N N . MET A 1 89 ? 1.125 -5.099 -6.125 1.00 88.06 89 MET A N 1
ATOM 719 C CA . MET A 1 89 ? 0.863 -4.207 -5.004 1.00 88.06 89 MET A CA 1
ATOM 720 C C . MET A 1 89 ? 0.222 -5.024 -3.892 1.00 88.06 89 MET A C 1
ATOM 722 O O . MET A 1 89 ? -0.844 -5.597 -4.106 1.00 88.06 89 MET A O 1
ATOM 726 N N . THR A 1 90 ? 0.841 -5.042 -2.720 1.00 89.88 90 THR A N 1
ATOM 727 C CA . THR A 1 90 ? 0.283 -5.679 -1.524 1.00 89.88 90 THR A CA 1
ATOM 728 C C . THR A 1 90 ? -0.081 -4.596 -0.520 1.00 89.88 90 THR A C 1
ATOM 730 O O . THR A 1 90 ? 0.731 -3.713 -0.243 1.00 89.88 90 THR A O 1
ATOM 733 N N . ILE A 1 91 ? -1.314 -4.633 -0.020 1.00 91.31 91 ILE A N 1
ATOM 734 C CA . ILE A 1 91 ? -1.862 -3.701 0.966 1.00 91.31 91 ILE A CA 1
ATOM 735 C C . ILE A 1 91 ? -1.965 -4.427 2.304 1.00 91.31 91 ILE A C 1
ATOM 737 O O . ILE A 1 91 ? -2.602 -5.473 2.404 1.00 91.31 91 ILE A O 1
ATOM 741 N N . TYR A 1 92 ? -1.359 -3.829 3.320 1.00 90.62 92 TYR A N 1
ATOM 742 C CA . TYR A 1 92 ? -1.205 -4.344 4.667 1.00 90.62 92 TYR A CA 1
ATOM 743 C C . TYR A 1 92 ? -2.028 -3.532 5.670 1.00 90.62 92 TYR A C 1
ATOM 745 O O . TYR A 1 92 ? -2.075 -2.297 5.608 1.00 90.62 92 TYR A O 1
ATOM 753 N N . ASP A 1 93 ? -2.615 -4.241 6.627 1.00 89.12 93 ASP A N 1
ATOM 754 C CA . ASP A 1 93 ? -3.297 -3.687 7.799 1.00 89.12 93 ASP A CA 1
ATOM 755 C C . ASP A 1 93 ? -2.302 -3.171 8.865 1.00 89.12 93 ASP A C 1
ATOM 757 O O . ASP A 1 93 ? -1.090 -3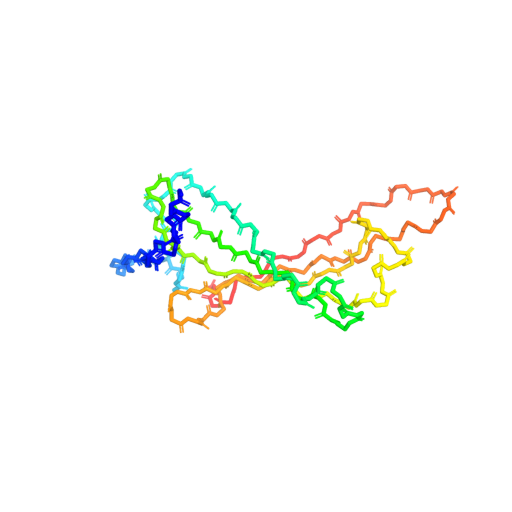.388 8.775 1.00 89.12 93 ASP A O 1
ATOM 761 N N . ASN A 1 94 ? -2.804 -2.546 9.930 1.00 86.25 94 ASN A N 1
ATOM 762 C CA . ASN A 1 94 ? -2.035 -2.117 11.100 1.00 86.25 94 ASN A CA 1
ATOM 763 C C . ASN A 1 94 ? -1.322 -3.275 11.836 1.00 86.25 94 ASN A C 1
ATOM 765 O O . ASN A 1 94 ? -0.308 -3.043 12.493 1.00 86.25 94 ASN A O 1
ATOM 769 N N . VAL A 1 95 ? -1.810 -4.514 11.696 1.00 83.75 95 VAL A N 1
ATOM 770 C CA . VAL A 1 95 ? -1.182 -5.745 12.221 1.00 83.75 95 VAL A CA 1
ATOM 771 C C . VAL A 1 95 ? -0.131 -6.319 11.249 1.00 83.75 95 VAL A C 1
ATOM 773 O O . VAL A 1 95 ? 0.539 -7.295 11.566 1.00 83.75 95 VAL A O 1
ATOM 776 N N . GLY A 1 96 ? 0.032 -5.737 10.056 1.00 83.12 96 GLY A N 1
ATOM 777 C CA . GLY A 1 96 ? 0.931 -6.254 9.017 1.00 83.12 96 GLY A CA 1
ATOM 778 C C . GLY A 1 96 ? 0.381 -7.468 8.262 1.00 83.12 96 GLY A C 1
ATOM 779 O O . GLY A 1 96 ? 1.150 -8.206 7.657 1.00 83.12 96 GLY A O 1
ATOM 780 N N . ARG A 1 97 ? -0.937 -7.691 8.312 1.00 85.56 97 ARG A N 1
ATOM 781 C CA . ARG A 1 97 ? -1.623 -8.733 7.533 1.00 85.56 97 ARG A CA 1
ATOM 782 C C . ARG A 1 97 ? -1.922 -8.233 6.126 1.00 85.56 97 ARG A C 1
ATOM 784 O O . ARG A 1 97 ? -2.361 -7.093 5.985 1.00 85.56 97 ARG A O 1
ATOM 791 N N . ASP A 1 98 ? -1.760 -9.097 5.133 1.00 88.38 98 ASP A N 1
ATOM 792 C CA . ASP A 1 98 ? -2.118 -8.821 3.741 1.00 88.38 98 ASP A CA 1
ATOM 793 C C . ASP A 1 98 ? -3.647 -8.806 3.615 1.00 88.38 98 ASP A C 1
ATOM 795 O O . ASP A 1 98 ? -4.306 -9.809 3.879 1.00 88.38 98 ASP A O 1
ATOM 799 N N . VAL A 1 99 ? -4.214 -7.656 3.254 1.00 88.00 99 VAL A N 1
ATOM 800 C CA . VAL A 1 99 ? -5.669 -7.472 3.103 1.00 88.00 99 VAL A CA 1
ATOM 801 C C . VAL A 1 99 ? -6.061 -7.530 1.632 1.00 88.00 99 VAL A C 1
ATOM 803 O O . VAL A 1 99 ? -7.061 -8.144 1.259 1.00 88.00 99 VAL A O 1
ATOM 806 N N . ILE A 1 100 ? -5.271 -6.877 0.778 1.00 89.00 100 ILE A N 1
ATOM 807 C CA . ILE A 1 100 ? -5.538 -6.785 -0.657 1.00 89.00 100 ILE A CA 1
ATOM 808 C C . ILE A 1 100 ? -4.234 -6.991 -1.412 1.00 89.00 100 ILE A C 1
ATOM 810 O O . ILE A 1 100 ? -3.256 -6.279 -1.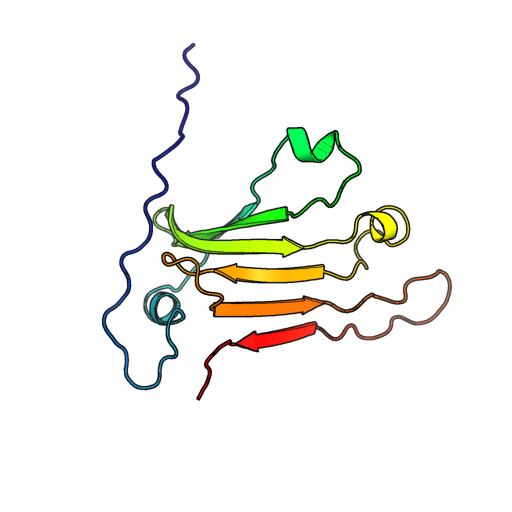182 1.00 89.00 100 ILE A O 1
ATOM 814 N N . THR A 1 101 ? -4.260 -7.896 -2.383 1.00 87.94 101 THR A N 1
ATOM 815 C CA . THR A 1 101 ? -3.163 -8.087 -3.330 1.00 87.94 101 THR A CA 1
ATOM 816 C C . THR A 1 101 ? -3.658 -7.772 -4.731 1.00 87.94 101 THR A C 1
ATOM 818 O O . THR A 1 101 ? -4.594 -8.387 -5.240 1.00 87.94 101 THR A O 1
ATOM 821 N N . MET A 1 102 ? -3.022 -6.805 -5.385 1.00 84.12 102 MET A N 1
ATOM 822 C CA . MET A 1 102 ? -3.318 -6.423 -6.760 1.00 84.12 102 MET A CA 1
ATOM 823 C C . MET A 1 102 ? -2.143 -6.776 -7.665 1.00 84.12 102 MET A C 1
ATOM 825 O O . MET A 1 102 ? -1.012 -6.343 -7.448 1.00 84.12 102 MET A O 1
ATOM 829 N N . HIS A 1 103 ? -2.420 -7.531 -8.720 1.00 82.06 103 HIS A N 1
ATOM 830 C CA . HIS A 1 103 ? -1.438 -7.919 -9.716 1.00 82.06 103 HIS A CA 1
ATOM 831 C C . HIS A 1 103 ? -1.756 -7.267 -11.062 1.00 82.06 103 HIS A C 1
ATOM 833 O O . HIS A 1 103 ? -2.724 -7.621 -11.743 1.00 82.06 103 HIS A O 1
ATOM 839 N N . ARG A 1 104 ? -0.890 -6.341 -11.478 1.00 76.75 104 ARG A N 1
ATOM 840 C CA . ARG A 1 104 ? -0.935 -5.725 -12.804 1.00 76.75 104 ARG A CA 1
ATOM 841 C C . ARG A 1 104 ? -0.073 -6.528 -13.771 1.00 76.75 104 ARG A C 1
ATOM 843 O O . ARG A 1 104 ? 1.133 -6.670 -13.563 1.00 76.75 104 ARG A O 1
ATOM 850 N N . THR A 1 105 ? -0.672 -7.026 -14.851 1.00 68.44 105 THR A N 1
ATOM 851 C CA . THR A 1 105 ? 0.064 -7.751 -15.901 1.00 68.44 105 THR A CA 1
ATOM 852 C C . THR A 1 105 ? 0.813 -6.804 -16.848 1.00 68.44 105 THR A C 1
ATOM 854 O O . THR A 1 105 ? 0.482 -5.624 -16.967 1.00 68.44 105 THR A O 1
ATOM 857 N N . LEU A 1 106 ? 1.872 -7.309 -17.496 1.00 58.25 106 LEU A N 1
ATOM 858 C CA . LEU A 1 106 ? 2.735 -6.524 -18.385 1.00 58.25 106 LEU A CA 1
ATOM 859 C C . LEU A 1 106 ? 1.924 -6.066 -19.604 1.00 58.25 106 LEU A C 1
ATOM 861 O O . LEU A 1 106 ? 1.329 -6.885 -20.305 1.00 58.25 106 LEU A O 1
ATOM 865 N N . ARG A 1 107 ? 1.916 -4.759 -19.887 1.00 56.31 107 ARG A N 1
ATOM 866 C CA . ARG A 1 107 ? 1.407 -4.265 -21.169 1.00 56.31 107 ARG A CA 1
ATOM 867 C C . ARG A 1 107 ? 2.399 -4.718 -22.234 1.00 56.31 107 ARG A C 1
ATOM 869 O O . ARG A 1 107 ? 3.564 -4.325 -22.188 1.00 56.31 107 ARG A O 1
ATOM 876 N N . SER A 1 108 ? 1.949 -5.502 -23.210 1.00 48.62 108 SER A N 1
ATOM 877 C CA . SER A 1 108 ? 2.713 -5.680 -24.447 1.00 48.62 108 SER A CA 1
ATOM 878 C C . SER A 1 108 ? 2.665 -4.362 -25.221 1.00 48.62 108 SER A C 1
ATOM 880 O O . SER A 1 108 ? 1.815 -4.153 -26.079 1.00 48.62 108 SER A O 1
ATOM 882 N N . SER A 1 109 ? 3.513 -3.410 -24.837 1.00 49.72 109 SER A N 1
ATOM 883 C CA . SER A 1 109 ? 3.785 -2.201 -25.609 1.00 49.72 109 SER A CA 1
ATOM 884 C C . SER A 1 109 ? 5.224 -2.262 -26.106 1.00 49.72 109 SER A C 1
ATOM 886 O O . SER A 1 109 ? 6.046 -1.418 -25.759 1.00 49.72 109 SER A O 1
ATOM 888 N N . CYS A 1 110 ? 5.542 -3.301 -26.877 1.00 41.84 110 CYS A N 1
ATOM 889 C CA . CYS A 1 110 ? 6.636 -3.193 -27.830 1.00 41.84 110 CYS A CA 1
ATOM 890 C C . CYS A 1 110 ? 6.056 -2.561 -29.103 1.00 41.84 110 CYS A C 1
ATOM 892 O O . CYS A 1 110 ? 4.939 -2.873 -29.512 1.00 41.84 110 CYS A O 1
ATOM 894 N N . CYS A 1 111 ? 6.777 -1.588 -29.638 1.00 49.06 111 CYS A N 1
ATOM 895 C CA . CYS A 1 111 ? 6.353 -0.613 -30.630 1.00 49.06 111 CYS A CA 1
ATOM 896 C C . CYS A 1 111 ? 5.582 -1.199 -31.837 1.00 49.06 111 CYS A C 1
ATOM 898 O O . CYS A 1 111 ? 5.947 -2.238 -32.378 1.00 49.06 111 CYS A O 1
ATOM 900 N N . TRP A 1 112 ? 4.573 -0.443 -32.296 1.00 46.00 112 TRP A N 1
ATOM 901 C CA . TRP A 1 112 ? 4.009 -0.420 -33.663 1.00 46.00 112 TRP A CA 1
ATOM 902 C C . TRP A 1 112 ? 2.705 -1.123 -34.050 1.00 46.00 112 TRP A C 1
ATOM 904 O O . TRP A 1 112 ? 2.307 -0.927 -35.196 1.00 46.00 112 TRP A O 1
ATOM 914 N N . ARG A 1 113 ? 1.943 -1.805 -33.188 1.00 43.19 113 ARG A N 1
ATOM 915 C CA . ARG A 1 113 ? 0.512 -2.072 -33.481 1.00 43.19 113 ARG A CA 1
ATOM 916 C C . ARG A 1 113 ? -0.217 -2.675 -32.276 1.00 43.19 113 ARG A C 1
ATOM 918 O O . ARG A 1 113 ? 0.331 -3.529 -31.592 1.00 43.19 113 ARG A O 1
ATOM 925 N N . ASN A 1 114 ? -1.475 -2.262 -32.108 1.00 42.75 114 ASN A N 1
ATOM 926 C CA . ASN A 1 114 ? -2.508 -2.772 -31.192 1.00 42.75 114 ASN A CA 1
ATOM 927 C C . ASN A 1 114 ? -2.410 -2.354 -29.711 1.00 42.75 114 ASN A C 1
ATOM 929 O O . ASN A 1 114 ? -1.626 -2.875 -28.922 1.00 42.75 114 ASN A O 1
ATOM 933 N N . CYS A 1 115 ? -3.310 -1.447 -29.317 1.00 50.47 115 CYS A N 1
ATOM 934 C CA . CYS A 1 115 ? -3.661 -1.194 -27.923 1.00 50.47 115 CYS A CA 1
ATOM 935 C C . CYS A 1 115 ? -4.396 -2.425 -27.374 1.00 50.47 115 CYS A C 1
ATOM 937 O O . CYS A 1 115 ? -5.604 -2.553 -27.552 1.00 50.47 115 CYS A O 1
ATOM 939 N N . TYR A 1 116 ? -3.685 -3.346 -26.726 1.00 55.81 116 TYR A N 1
ATOM 940 C CA . TYR A 1 116 ? -4.340 -4.436 -26.005 1.00 55.81 116 TYR A CA 1
ATOM 941 C C . TYR A 1 116 ? -4.895 -3.944 -24.662 1.00 55.81 116 TYR A C 1
ATOM 943 O O . TYR A 1 116 ? -4.266 -3.147 -23.957 1.00 55.81 116 TYR A O 1
ATOM 951 N N . VAL A 1 117 ? -6.092 -4.431 -24.323 1.00 55.66 117 VAL A N 1
ATOM 952 C CA . VAL A 1 117 ? -6.754 -4.196 -23.035 1.00 55.66 117 VAL A CA 1
ATOM 953 C C . VAL A 1 117 ? -5.905 -4.821 -21.933 1.00 55.66 117 VAL A C 1
ATOM 955 O O . VAL A 1 117 ? -5.555 -5.999 -21.988 1.00 55.66 117 VAL A O 1
ATOM 958 N N . GLN A 1 118 ? -5.549 -4.014 -20.943 1.00 62.16 118 GLN A N 1
ATOM 959 C CA . GLN A 1 118 ? -4.776 -4.458 -19.796 1.00 62.16 118 GLN A CA 1
ATOM 960 C C . GLN A 1 118 ? -5.709 -5.139 -18.790 1.00 62.16 118 GLN A C 1
ATOM 962 O O . GLN A 1 118 ? -6.767 -4.594 -18.478 1.00 62.16 118 GLN A O 1
ATOM 967 N N . LYS A 1 119 ? -5.328 -6.326 -18.307 1.00 65.38 119 LYS A N 1
ATOM 968 C CA . LYS A 1 119 ? -6.058 -7.032 -17.250 1.00 65.38 119 LYS A CA 1
ATOM 969 C C . LYS A 1 119 ? -5.330 -6.849 -15.927 1.00 65.38 119 LYS A C 1
ATOM 971 O O . LYS A 1 119 ? -4.160 -7.230 -15.803 1.00 65.38 119 LYS A O 1
ATOM 976 N N . ASP A 1 120 ? -6.060 -6.305 -14.967 1.00 73.19 120 ASP A N 1
ATOM 977 C CA . ASP A 1 120 ? -5.612 -6.114 -13.597 1.00 73.19 120 ASP A CA 1
ATOM 978 C C . ASP A 1 120 ? -6.427 -7.062 -12.720 1.00 73.19 120 ASP A C 1
ATOM 980 O O . ASP A 1 120 ? -7.653 -7.111 -12.824 1.00 73.19 120 ASP A O 1
ATOM 984 N N . TYR A 1 121 ? -5.737 -7.858 -11.908 1.00 77.44 121 TYR A N 1
ATOM 985 C CA . TYR A 1 121 ? -6.371 -8.812 -11.007 1.00 77.44 121 TYR A CA 1
ATOM 986 C C . TYR A 1 121 ? -6.247 -8.296 -9.581 1.00 77.44 121 TYR A C 1
ATOM 988 O O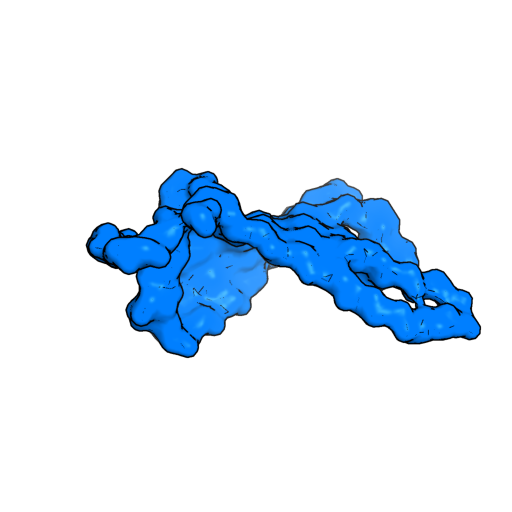 . TYR A 1 121 ? -5.164 -7.874 -9.173 1.00 77.44 121 TYR A O 1
ATOM 996 N N . MET A 1 122 ? -7.347 -8.327 -8.837 1.00 80.62 122 MET A N 1
ATOM 997 C CA . MET A 1 122 ? -7.393 -7.948 -7.431 1.00 80.62 122 MET A CA 1
ATOM 998 C C . MET A 1 122 ? -7.937 -9.123 -6.632 1.00 80.62 122 MET A C 1
ATOM 1000 O O . MET A 1 122 ? -8.987 -9.668 -6.968 1.00 80.62 122 MET A O 1
ATOM 1004 N N . TYR A 1 123 ? -7.205 -9.490 -5.591 1.00 78.69 123 TYR A N 1
ATOM 1005 C CA . TYR A 1 123 ? -7.533 -10.578 -4.689 1.00 78.69 123 TYR A CA 1
ATOM 1006 C C . TYR A 1 123 ? -7.669 -10.009 -3.280 1.00 78.69 123 TYR A C 1
ATOM 1008 O O . TYR A 1 123 ? -6.862 -9.176 -2.859 1.00 78.69 123 TYR A O 1
ATOM 1016 N N . PHE A 1 124 ? -8.702 -10.457 -2.577 1.00 77.31 124 PHE A N 1
ATOM 1017 C CA . PHE A 1 124 ? -8.873 -10.216 -1.153 1.00 77.31 124 PHE A CA 1
ATOM 1018 C C . PHE A 1 124 ? -8.444 -11.488 -0.439 1.00 77.31 124 PHE A C 1
ATOM 1020 O O . PHE A 1 124 ? -9.048 -12.545 -0.633 1.00 77.31 124 PHE A O 1
ATOM 1027 N N . GLU A 1 125 ? -7.385 -11.395 0.351 1.00 64.50 125 GLU A N 1
ATOM 1028 C CA . GLU A 1 125 ? -6.976 -12.511 1.190 1.00 64.50 125 GLU A CA 1
ATOM 1029 C C . GLU A 1 125 ? -8.044 -12.654 2.285 1.00 64.50 125 GLU A C 1
ATOM 1031 O O . GLU A 1 125 ? -8.313 -11.699 3.010 1.00 64.50 125 GLU A O 1
ATOM 1036 N N . HIS A 1 126 ? -8.662 -13.834 2.410 1.00 63.09 126 HIS A N 1
ATOM 1037 C CA . HIS A 1 126 ? -9.722 -14.143 3.392 1.00 63.09 126 HIS A CA 1
ATOM 1038 C C . HIS A 1 126 ? -11.134 -13.587 3.104 1.00 63.09 126 HIS A C 1
ATOM 1040 O O . HIS A 1 126 ? -11.897 -13.327 4.037 1.00 63.09 126 HIS A O 1
ATOM 1046 N N . TRP A 1 127 ? -11.525 -13.447 1.833 1.00 53.56 127 TRP A N 1
ATOM 1047 C CA . TRP A 1 127 ? -12.939 -13.235 1.486 1.00 53.56 127 TRP A CA 1
ATOM 1048 C C . TRP A 1 127 ? -13.752 -14.547 1.626 1.00 53.56 127 TRP A C 1
ATOM 1050 O O . TRP A 1 127 ? -13.260 -15.578 1.160 1.00 53.56 127 TRP A O 1
ATOM 1060 N N . PRO A 1 128 ? -14.940 -14.540 2.273 1.00 50.94 128 PRO A N 1
ATOM 1061 C CA . PRO A 1 128 ? -15.795 -15.725 2.424 1.00 50.94 128 PRO A CA 1
ATOM 1062 C C . PRO A 1 128 ? -16.417 -16.224 1.111 1.00 50.94 128 PRO A C 1
ATOM 1064 O O . PRO A 1 128 ? -16.639 -15.404 0.189 1.00 50.94 128 PRO A O 1
#